Protein AF-A0A540LKH8-F1 (afdb_monomer_lite)

Foldseek 3Di:
DVVQVVDDDDDPPDPDPVPVVVPPPPPPPPPPPDPDPPPPDPDDDDDDDDDPVNLVVLCVVCCVPDPPDDSCRSVVVVVVVVVVVVVVVVVVVVVVVVPD

Structure (mmCIF, N/CA/C/O backbone):
data_AF-A0A540LKH8-F1
#
_entry.id   AF-A0A540LKH8-F1
#
loop_
_atom_site.group_PDB
_atom_site.id
_atom_site.type_symbol
_atom_site.label_atom_id
_atom_site.label_alt_id
_atom_site.label_comp_id
_atom_site.label_asym_id
_atom_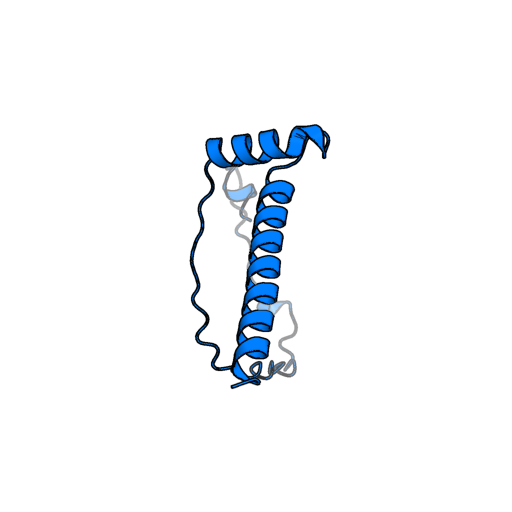site.label_entity_id
_atom_site.label_seq_id
_atom_site.pdbx_PDB_ins_code
_atom_site.Cartn_x
_atom_site.Cartn_y
_atom_site.Cartn_z
_atom_site.occupancy
_atom_site.B_iso_or_equiv
_atom_site.auth_seq_id
_atom_site.auth_comp_id
_at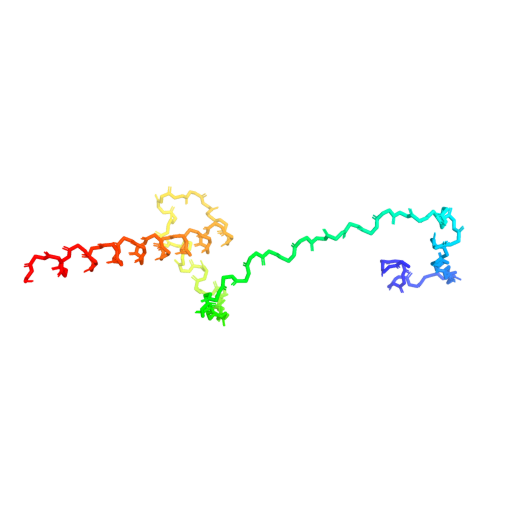om_site.auth_asym_id
_atom_site.auth_atom_id
_atom_site.pdbx_PDB_model_num
ATOM 1 N N . SER A 1 1 ? -8.649 14.277 -26.880 1.00 48.72 1 SER A N 1
ATOM 2 C CA . SER A 1 1 ? -8.192 14.527 -25.501 1.00 48.72 1 SER A CA 1
ATOM 3 C C . SER A 1 1 ? -9.031 13.681 -24.562 1.00 48.72 1 SER A C 1
ATOM 5 O O . SER A 1 1 ? -10.249 13.688 -24.695 1.00 48.72 1 SER A O 1
ATOM 7 N N . TRP A 1 2 ? -8.396 12.901 -23.688 1.00 42.34 2 TRP A N 1
ATOM 8 C CA . TRP A 1 2 ? -9.024 11.791 -22.956 1.00 42.34 2 TRP A CA 1
ATOM 9 C C . TRP A 1 2 ? -10.257 12.176 -22.124 1.00 42.34 2 TRP A C 1
ATOM 11 O O . TRP A 1 2 ? -11.202 11.400 -22.071 1.00 42.34 2 TRP A O 1
ATOM 21 N N . ALA A 1 3 ? -10.297 13.378 -21.542 1.00 49.22 3 ALA A N 1
ATOM 22 C CA . ALA A 1 3 ? -11.442 13.809 -20.736 1.00 49.22 3 ALA A CA 1
ATOM 23 C C . ALA A 1 3 ? -12.637 14.329 -21.566 1.00 49.22 3 ALA A C 1
ATOM 25 O O . ALA A 1 3 ? -13.777 14.158 -21.157 1.00 49.22 3 ALA A O 1
ATOM 26 N N . ALA A 1 4 ? -12.407 14.903 -22.751 1.00 52.03 4 ALA A N 1
ATOM 27 C CA . ALA A 1 4 ? -13.480 15.405 -23.621 1.00 52.03 4 ALA A CA 1
ATOM 28 C C . ALA A 1 4 ? -14.113 14.303 -24.496 1.00 52.03 4 ALA A C 1
ATOM 30 O O . ALA A 1 4 ? -15.272 14.401 -24.867 1.00 52.03 4 ALA A O 1
ATOM 31 N N . ILE A 1 5 ? -13.375 13.221 -24.785 1.00 55.75 5 ILE A N 1
ATOM 32 C CA . ILE A 1 5 ? -13.889 12.042 -25.516 1.00 55.75 5 ILE A CA 1
ATOM 33 C C . ILE A 1 5 ? -14.921 11.266 -24.676 1.00 55.75 5 ILE A C 1
ATOM 35 O O . ILE A 1 5 ? -15.794 10.605 -25.229 1.00 55.75 5 ILE A O 1
ATOM 39 N N . ALA A 1 6 ? -14.822 11.343 -23.346 1.00 57.69 6 ALA A N 1
ATOM 40 C CA . ALA A 1 6 ? -15.700 10.618 -22.428 1.00 57.69 6 ALA A CA 1
ATOM 41 C C . ALA A 1 6 ? -17.078 11.281 -22.247 1.00 57.69 6 ALA A C 1
ATOM 43 O O . ALA A 1 6 ? -18.056 10.592 -21.968 1.00 57.69 6 ALA A O 1
ATOM 44 N N . CYS A 1 7 ? -17.158 12.599 -22.427 1.00 63.91 7 CYS A N 1
ATOM 45 C CA . CYS A 1 7 ? -18.393 13.371 -22.344 1.00 63.91 7 CYS A CA 1
ATOM 46 C C . CYS A 1 7 ? -18.776 13.809 -23.757 1.00 63.91 7 CYS A C 1
ATOM 48 O O . CYS A 1 7 ? -18.533 14.948 -24.142 1.00 63.91 7 CYS A O 1
ATOM 50 N N . ALA A 1 8 ? -19.287 12.883 -24.564 1.00 57.41 8 ALA A N 1
ATOM 51 C CA . ALA A 1 8 ? -19.740 13.212 -25.906 1.00 57.41 8 ALA A CA 1
ATOM 52 C C . ALA A 1 8 ? -20.920 14.193 -25.838 1.00 57.41 8 ALA A C 1
ATOM 54 O O . ALA A 1 8 ? -22.038 13.790 -25.527 1.00 57.41 8 ALA A O 1
ATOM 55 N N . ASP A 1 9 ? -20.666 15.456 -26.170 1.00 60.81 9 ASP A N 1
ATOM 56 C CA . ASP A 1 9 ? -21.692 16.341 -26.702 1.00 60.81 9 ASP A CA 1
ATOM 57 C C . ASP A 1 9 ? -21.160 17.031 -27.967 1.00 60.81 9 ASP A C 1
ATOM 59 O O . ASP A 1 9 ? -20.217 17.822 -27.941 1.00 60.81 9 ASP A O 1
ATOM 63 N N . GLY A 1 10 ? -21.744 16.635 -29.095 1.00 59.03 10 GLY A N 1
ATOM 64 C CA . GLY A 1 10 ? -21.899 17.460 -30.290 1.00 59.03 10 GLY A CA 1
ATOM 65 C C . GLY A 1 10 ? -20.756 17.589 -31.293 1.00 59.03 10 GLY A C 1
ATOM 66 O O . GLY A 1 10 ? -21.056 17.558 -32.482 1.00 59.03 10 GLY A O 1
ATOM 67 N N . ASP A 1 11 ? -19.489 17.713 -30.895 1.00 61.53 11 ASP A N 1
ATOM 68 C CA . ASP A 1 11 ? -18.428 17.981 -31.881 1.00 61.53 11 ASP A CA 1
ATOM 69 C C . ASP A 1 11 ? -17.151 17.185 -31.596 1.00 61.53 11 ASP A C 1
ATOM 71 O O . ASP A 1 11 ? -16.408 17.423 -30.638 1.00 61.53 11 ASP A O 1
ATOM 75 N N . GLN A 1 12 ? -16.911 16.170 -32.428 1.00 61.59 12 GLN A N 1
ATOM 76 C CA . GLN A 1 12 ? -15.747 15.298 -32.331 1.00 61.59 12 GLN A CA 1
ATOM 77 C C . GLN A 1 12 ? -14.510 16.042 -32.846 1.00 61.59 12 GLN A C 1
ATOM 79 O O . GLN A 1 12 ? -14.029 15.790 -33.951 1.00 61.59 12 GLN A O 1
ATOM 84 N N . LEU A 1 13 ? -13.949 16.930 -32.025 1.00 63.28 13 LEU A N 1
ATOM 85 C CA . LEU A 1 13 ? -12.641 17.520 -32.291 1.00 63.28 13 LEU A CA 1
ATOM 86 C C . LEU A 1 13 ? -11.581 16.417 -32.214 1.00 63.28 13 LEU A C 1
ATOM 88 O O . LEU A 1 13 ? -11.144 15.995 -31.135 1.00 63.28 13 LEU A O 1
ATOM 92 N N . ARG A 1 14 ? -11.187 15.913 -33.386 1.00 64.44 14 ARG A N 1
ATOM 93 C CA . ARG A 1 14 ? -10.025 15.040 -33.539 1.00 64.44 14 ARG A CA 1
ATOM 94 C C . ARG A 1 14 ? -8.789 15.846 -33.137 1.00 64.44 14 ARG A C 1
ATOM 96 O O . ARG A 1 14 ? -8.507 16.849 -33.784 1.00 64.44 14 ARG A O 1
ATOM 103 N N . PRO A 1 15 ? -8.052 15.446 -32.086 1.00 66.75 15 PRO A N 1
ATOM 104 C CA . PRO A 1 15 ? -6.793 16.098 -31.779 1.00 66.75 15 PRO A CA 1
ATOM 105 C C . PRO A 1 15 ? -5.836 15.783 -32.921 1.00 66.75 15 PRO A C 1
ATOM 107 O O . PRO A 1 15 ? -5.538 14.615 -33.177 1.00 66.75 15 PRO A O 1
ATOM 110 N N . G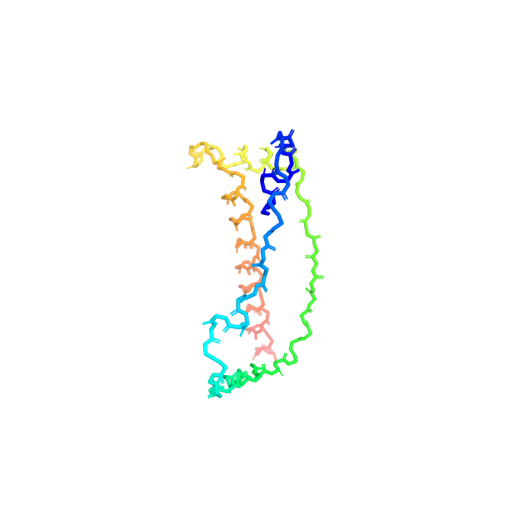LU A 1 16 ? -5.394 16.816 -33.619 1.00 68.44 16 GLU A N 1
ATOM 111 C CA . GLU A 1 16 ? -4.353 16.687 -34.620 1.00 68.44 16 GLU A CA 1
ATOM 112 C C . GLU A 1 16 ? -3.020 16.535 -33.887 1.00 68.44 16 GLU A C 1
ATOM 114 O O . GLU A 1 16 ? -2.538 17.443 -33.212 1.00 68.44 16 GLU A O 1
ATOM 119 N N . PHE A 1 17 ? -2.459 15.330 -33.945 1.00 63.22 17 PHE A N 1
ATOM 120 C CA . PHE A 1 17 ? -1.174 15.004 -33.331 1.00 63.22 17 PHE A CA 1
ATOM 121 C C . PHE A 1 17 ? -0.021 15.335 -34.287 1.00 63.22 17 PHE A C 1
ATOM 123 O O . PHE A 1 17 ? 0.886 14.529 -34.472 1.00 63.22 17 PHE A O 1
ATOM 130 N N . ASP A 1 18 ? -0.046 16.528 -34.885 1.00 68.31 18 ASP A N 1
ATOM 131 C CA . ASP A 1 18 ? 0.987 16.997 -35.817 1.00 68.31 18 ASP A CA 1
ATOM 132 C C . ASP A 1 18 ? 2.096 17.807 -35.120 1.00 68.31 18 ASP A C 1
ATOM 134 O O . ASP A 1 18 ? 2.683 18.763 -35.636 1.00 68.31 18 ASP A O 1
ATOM 138 N N . ALA A 1 19 ? 2.401 17.410 -33.882 1.00 65.56 19 ALA A N 1
ATOM 139 C CA . ALA A 1 19 ? 3.512 17.980 -33.134 1.00 65.56 19 ALA A CA 1
ATOM 140 C C . ALA A 1 19 ? 4.824 17.838 -33.927 1.00 65.56 19 ALA A C 1
ATOM 142 O O . ALA A 1 19 ? 5.626 18.764 -33.960 1.00 65.56 19 ALA A O 1
ATOM 143 N N . ALA A 1 20 ? 5.013 16.715 -34.624 1.00 66.00 20 ALA A N 1
ATOM 144 C CA . ALA A 1 20 ? 6.230 16.437 -35.381 1.00 66.00 20 ALA A CA 1
ATOM 145 C C . ALA A 1 20 ? 6.493 17.421 -36.541 1.00 66.00 20 ALA A C 1
ATOM 147 O O . ALA A 1 20 ? 7.658 17.666 -36.837 1.00 66.00 20 ALA A O 1
ATOM 148 N N . SER A 1 21 ? 5.453 17.988 -37.167 1.00 67.56 21 SER A N 1
ATOM 149 C CA . SER A 1 21 ? 5.569 19.018 -38.218 1.00 67.56 21 SER A CA 1
ATOM 150 C C . SER A 1 21 ? 5.758 20.428 -37.652 1.00 67.56 21 SER A C 1
ATOM 152 O O . SER A 1 21 ? 6.454 21.255 -38.236 1.00 67.56 21 SER A O 1
ATOM 154 N N . THR A 1 22 ? 5.159 20.710 -36.488 1.00 67.94 22 THR A N 1
ATOM 155 C CA . THR A 1 22 ? 5.232 22.038 -35.852 1.00 67.94 22 THR A CA 1
ATOM 156 C C . THR A 1 22 ? 6.572 22.270 -35.155 1.00 67.94 22 THR A C 1
ATOM 158 O O . THR A 1 22 ? 7.082 23.392 -35.125 1.00 67.94 22 THR A O 1
ATOM 161 N N . PHE A 1 23 ? 7.154 21.219 -34.574 1.00 67.62 23 PHE A N 1
ATOM 162 C CA . PHE A 1 23 ? 8.495 21.299 -34.018 1.00 67.62 23 PHE A CA 1
ATOM 163 C C . PHE A 1 23 ? 9.505 21.247 -35.164 1.00 67.62 23 PHE A C 1
ATOM 165 O O . PHE A 1 23 ? 9.433 20.327 -35.979 1.00 67.62 23 PHE A O 1
ATOM 172 N N . PRO A 1 24 ? 10.463 22.192 -35.243 1.00 68.56 24 PRO A N 1
ATOM 173 C CA . PRO A 1 24 ? 11.524 22.090 -36.227 1.00 68.56 24 PRO A CA 1
ATOM 174 C C . PRO A 1 24 ? 12.171 20.718 -36.069 1.00 68.56 24 PRO A C 1
ATOM 176 O O . PRO A 1 24 ? 12.631 20.368 -34.978 1.00 68.56 24 PRO A O 1
ATOM 179 N N . THR A 1 25 ? 12.195 19.941 -37.154 1.00 62.72 25 THR A N 1
ATOM 180 C CA . THR A 1 25 ? 12.977 18.707 -37.262 1.00 62.72 25 THR A CA 1
ATOM 181 C C . THR A 1 25 ? 14.456 19.093 -37.318 1.00 62.72 25 THR A C 1
ATOM 183 O O . THR A 1 25 ? 15.142 18.908 -38.315 1.00 62.72 25 THR A O 1
ATOM 186 N N . GLY A 1 26 ? 14.940 19.763 -36.276 1.00 63.66 26 GLY A N 1
ATOM 187 C CA . GLY A 1 26 ? 16.359 19.917 -36.056 1.00 63.66 26 GLY A CA 1
ATOM 188 C C . GLY A 1 26 ? 16.905 18.548 -35.693 1.00 63.66 26 GLY A C 1
ATOM 189 O O . GLY A 1 26 ? 16.249 17.804 -34.958 1.00 63.66 26 GLY A O 1
ATOM 190 N N . ASP A 1 27 ? 18.102 18.235 -36.181 1.00 66.31 27 ASP A N 1
ATOM 191 C CA . ASP A 1 27 ? 18.957 17.207 -35.595 1.00 66.31 27 ASP A CA 1
ATOM 192 C C . ASP A 1 27 ? 19.236 17.609 -34.141 1.00 66.31 27 ASP A C 1
ATOM 194 O O . ASP A 1 27 ? 20.266 18.195 -33.802 1.00 66.31 27 ASP A O 1
ATOM 198 N N . LEU A 1 28 ? 18.265 17.367 -33.258 1.00 68.50 28 LEU A N 1
ATOM 199 C CA . LEU A 1 28 ? 18.492 17.446 -31.833 1.00 68.50 28 LEU A CA 1
ATOM 200 C C . LEU A 1 28 ? 19.557 16.392 -31.558 1.00 68.50 28 LEU A C 1
ATOM 202 O O . LEU A 1 28 ? 19.364 15.234 -31.952 1.00 68.50 28 LEU A O 1
ATOM 206 N N . PRO A 1 29 ? 20.685 16.758 -30.925 1.00 68.81 29 PRO A N 1
ATOM 207 C CA . PRO A 1 29 ? 21.686 15.777 -30.572 1.00 68.81 29 PRO A CA 1
ATOM 208 C C . PRO A 1 29 ? 20.969 14.700 -29.773 1.00 68.81 29 PRO A C 1
ATOM 210 O O . PRO A 1 29 ? 20.366 14.983 -28.735 1.00 68.81 29 PRO A O 1
ATOM 213 N N . ARG A 1 30 ? 20.960 13.479 -30.317 1.00 65.38 30 ARG A N 1
ATOM 214 C CA . ARG A 1 30 ? 20.378 12.322 -29.651 1.00 65.38 30 ARG A CA 1
ATOM 215 C C . ARG A 1 30 ? 21.048 12.256 -28.292 1.00 65.38 30 ARG A C 1
ATOM 217 O O . ARG A 1 30 ? 22.229 11.927 -28.218 1.00 65.38 30 ARG A O 1
ATOM 224 N N . ILE A 1 31 ? 20.309 12.610 -27.242 1.00 71.00 31 ILE A N 1
ATOM 225 C CA . ILE A 1 31 ? 20.774 12.444 -25.873 1.00 71.00 31 ILE A CA 1
ATOM 226 C C . ILE A 1 31 ? 20.905 10.936 -25.707 1.00 71.00 31 ILE A C 1
ATOM 228 O O . ILE A 1 31 ? 19.920 10.215 -25.550 1.00 71.00 31 ILE A O 1
ATOM 232 N N . GLN A 1 32 ? 22.128 10.446 -25.879 1.00 68.38 32 GLN A N 1
ATOM 233 C CA . GLN A 1 32 ? 22.475 9.095 -25.510 1.00 68.38 32 GLN A CA 1
ATOM 234 C C . GLN A 1 32 ? 22.476 9.120 -23.992 1.00 68.38 32 GLN A C 1
ATOM 236 O O . GLN A 1 32 ? 23.386 9.653 -23.363 1.00 68.38 32 GLN A O 1
ATOM 241 N N . TYR A 1 33 ? 21.384 8.64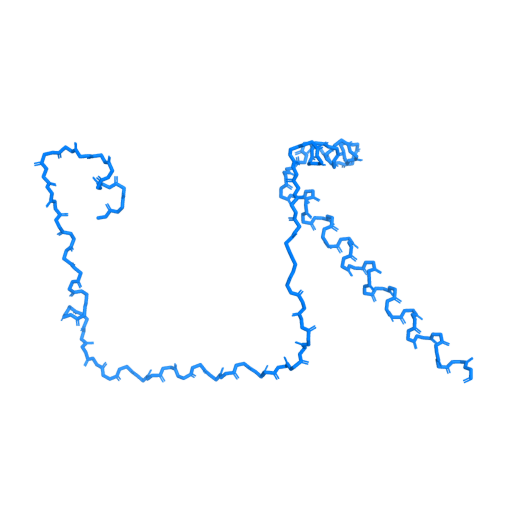3 -23.404 1.00 70.25 33 TYR A N 1
ATOM 242 C CA . TYR A 1 33 ? 21.435 8.227 -22.019 1.00 70.25 33 TYR A CA 1
ATOM 243 C C . TYR A 1 33 ? 22.459 7.098 -21.993 1.00 70.25 33 TYR A C 1
ATOM 245 O O . TYR A 1 33 ? 22.213 6.042 -22.574 1.00 70.25 33 TYR A O 1
ATOM 253 N N . GLU A 1 34 ? 23.633 7.368 -21.422 1.00 71.44 34 GLU A N 1
ATOM 254 C CA . GLU A 1 34 ? 24.561 6.314 -21.028 1.00 71.44 34 GLU A CA 1
ATOM 255 C C . GLU A 1 34 ? 23.732 5.267 -20.286 1.00 71.44 34 GLU A C 1
ATOM 257 O O . GLU A 1 34 ? 23.013 5.603 -19.335 1.00 71.44 34 GLU A O 1
ATOM 262 N N . ASP A 1 35 ? 23.762 4.024 -20.771 1.00 65.00 35 ASP A N 1
ATOM 263 C CA . ASP A 1 35 ? 23.128 2.917 -20.071 1.00 65.00 35 ASP A CA 1
ATOM 264 C C . ASP A 1 35 ? 23.695 2.936 -18.653 1.00 65.00 35 ASP A C 1
ATOM 266 O O . ASP A 1 35 ? 24.903 2.779 -18.450 1.00 65.00 35 ASP A O 1
ATOM 270 N N . ALA A 1 36 ? 22.827 3.189 -17.667 1.00 68.31 36 ALA A N 1
ATOM 271 C CA . ALA A 1 36 ? 23.225 3.141 -16.271 1.00 68.31 36 ALA A CA 1
ATOM 272 C C . ALA A 1 36 ? 23.985 1.826 -16.049 1.00 68.31 36 ALA A C 1
ATOM 274 O O . ALA A 1 36 ? 23.548 0.798 -16.584 1.00 68.31 36 ALA A O 1
ATOM 275 N N . PRO A 1 37 ? 25.111 1.835 -15.306 1.00 64.88 37 PRO A N 1
ATOM 276 C CA . PRO A 1 37 ? 25.922 0.644 -15.125 1.00 64.88 37 PRO A CA 1
ATOM 277 C C . PRO A 1 37 ? 24.999 -0.502 -14.732 1.00 64.88 37 PRO A C 1
ATOM 279 O O . PRO A 1 37 ? 24.286 -0.414 -13.726 1.00 64.88 37 PRO A O 1
ATOM 282 N N . LYS A 1 38 ? 24.960 -1.541 -15.578 1.00 58.97 38 LYS A N 1
ATOM 283 C CA . LYS A 1 38 ? 24.207 -2.767 -15.324 1.00 58.97 38 LYS A CA 1
ATOM 284 C C . LYS A 1 38 ? 24.858 -3.439 -14.131 1.00 58.97 38 LYS A C 1
ATOM 286 O O . LYS A 1 38 ? 25.712 -4.307 -14.264 1.00 58.97 38 LYS A O 1
ATOM 291 N N . TYR A 1 39 ? 24.486 -2.988 -12.944 1.00 58.94 39 TYR A N 1
ATOM 292 C CA . TYR A 1 39 ? 24.725 -3.734 -11.739 1.00 58.94 39 TYR A CA 1
ATOM 293 C C . TYR A 1 39 ? 23.919 -5.023 -11.913 1.00 58.94 39 TYR A C 1
ATOM 295 O O . TYR A 1 39 ? 22.687 -5.004 -11.935 1.00 58.94 39 TYR A O 1
ATOM 303 N N . GLU A 1 40 ? 24.604 -6.147 -12.102 1.00 58.34 40 GLU A N 1
ATOM 304 C CA . GLU A 1 40 ? 24.010 -7.473 -11.953 1.00 58.34 40 GLU A CA 1
ATOM 305 C C . GLU A 1 40 ? 23.652 -7.673 -10.471 1.00 58.34 40 GLU A C 1
ATOM 307 O O . GLU A 1 40 ? 24.174 -8.548 -9.789 1.00 58.34 40 GLU A O 1
ATOM 312 N N . SER A 1 41 ? 22.771 -6.835 -9.914 1.00 60.50 41 SER A N 1
ATOM 313 C CA . SER A 1 41 ? 22.003 -7.305 -8.779 1.00 60.50 41 SER A CA 1
ATOM 314 C C . SER A 1 41 ? 20.959 -8.246 -9.336 1.00 60.50 41 SER A C 1
ATOM 316 O O . SER A 1 41 ? 20.136 -7.888 -10.184 1.00 60.50 41 SER A O 1
ATOM 318 N N . VAL A 1 42 ? 20.968 -9.465 -8.823 1.00 66.88 42 VAL A N 1
ATOM 319 C CA . VAL A 1 42 ? 19.804 -10.334 -8.891 1.00 66.88 42 VAL A CA 1
ATOM 320 C C . VAL A 1 42 ? 18.740 -9.700 -7.988 1.00 66.88 42 VAL A C 1
ATOM 322 O O . VAL A 1 42 ? 18.558 -10.080 -6.833 1.00 66.88 42 VAL A O 1
ATOM 325 N N . SER A 1 43 ? 18.089 -8.645 -8.478 1.00 68.94 43 SER A N 1
ATOM 326 C CA . SER A 1 43 ? 16.993 -7.982 -7.783 1.00 68.94 43 SER A CA 1
ATOM 327 C C . SER A 1 43 ? 15.696 -8.709 -8.115 1.00 68.94 43 SER A C 1
ATOM 329 O O . SER A 1 43 ? 15.273 -8.813 -9.264 1.00 68.94 43 SER A O 1
ATOM 331 N N . ALA A 1 44 ? 15.056 -9.259 -7.087 1.00 83.12 44 ALA A N 1
ATOM 332 C CA . ALA A 1 44 ? 13.744 -9.865 -7.231 1.00 83.12 44 ALA A CA 1
ATOM 333 C C . ALA A 1 44 ? 12.667 -8.795 -7.028 1.00 83.12 44 ALA A C 1
ATOM 335 O O . ALA A 1 44 ? 12.567 -8.200 -5.954 1.00 83.12 44 ALA A O 1
ATOM 336 N N . THR A 1 45 ? 11.812 -8.581 -8.027 1.00 87.88 45 THR A N 1
ATOM 337 C CA . THR A 1 45 ? 10.605 -7.767 -7.857 1.00 87.88 45 THR A CA 1
ATOM 338 C C . THR A 1 45 ? 9.474 -8.637 -7.314 1.00 87.88 45 THR A C 1
ATOM 340 O O . THR A 1 45 ? 9.116 -9.654 -7.906 1.00 87.88 45 THR A O 1
ATOM 343 N N . LYS A 1 46 ? 8.882 -8.242 -6.181 1.00 90.31 46 LYS A N 1
ATOM 344 C CA . LYS A 1 46 ? 7.698 -8.897 -5.601 1.00 90.31 46 LYS A CA 1
ATOM 345 C C . LYS A 1 46 ? 6.614 -7.870 -5.294 1.00 90.31 46 LYS A C 1
ATOM 347 O O . LYS A 1 46 ? 6.911 -6.770 -4.837 1.00 90.31 46 LYS A O 1
ATOM 352 N N . ARG A 1 47 ? 5.348 -8.245 -5.515 1.00 94.50 47 ARG A N 1
ATOM 353 C CA . ARG A 1 47 ? 4.180 -7.410 -5.197 1.00 94.50 47 ARG A CA 1
ATOM 354 C C . ARG A 1 47 ? 3.623 -7.769 -3.822 1.00 94.50 47 ARG A C 1
ATOM 356 O O . ARG A 1 47 ? 3.208 -8.905 -3.610 1.00 94.50 47 ARG A O 1
ATOM 363 N N . PHE A 1 48 ? 3.546 -6.786 -2.931 1.00 93.38 48 PHE A N 1
ATOM 364 C CA . PHE A 1 48 ? 2.874 -6.904 -1.636 1.00 93.38 48 PHE A CA 1
ATOM 365 C C . PHE A 1 48 ? 1.523 -6.189 -1.696 1.00 93.38 48 PHE A C 1
ATOM 367 O O . PHE A 1 48 ? 1.458 -5.028 -2.091 1.00 93.38 48 PHE A O 1
ATOM 374 N N . VAL A 1 49 ? 0.445 -6.885 -1.331 1.00 95.44 49 VAL A N 1
ATOM 375 C CA . VAL A 1 49 ? -0.922 -6.343 -1.363 1.00 95.44 49 VAL A CA 1
ATOM 376 C C . VAL A 1 49 ? -1.435 -6.181 0.065 1.00 95.44 49 VAL A C 1
ATOM 378 O O . VAL A 1 49 ? -1.475 -7.146 0.835 1.00 95.44 49 VAL A O 1
ATOM 381 N N . PHE A 1 50 ? -1.842 -4.959 0.401 1.00 95.94 50 PHE A N 1
ATOM 382 C CA . PHE A 1 50 ? -2.454 -4.603 1.678 1.00 95.94 50 PHE A CA 1
ATOM 383 C C . PHE A 1 50 ? -3.928 -4.289 1.435 1.00 95.94 50 PHE A C 1
ATOM 385 O O . PHE A 1 50 ? -4.257 -3.362 0.700 1.00 95.94 50 PHE A O 1
ATOM 392 N N . ASP A 1 51 ? -4.810 -5.088 2.023 1.00 96.88 51 ASP A N 1
ATOM 393 C CA . ASP A 1 51 ? -6.250 -4.851 2.000 1.00 96.88 51 ASP A CA 1
ATOM 394 C C . ASP A 1 51 ? -6.646 -3.786 3.038 1.00 96.88 51 ASP A C 1
ATOM 396 O O . ASP A 1 51 ? -5.862 -3.375 3.903 1.00 96.88 51 ASP A O 1
ATOM 400 N N . ALA A 1 52 ? -7.893 -3.320 2.946 1.00 96.50 52 ALA A N 1
ATOM 401 C CA . ALA A 1 52 ? -8.416 -2.293 3.840 1.00 96.50 52 ALA A CA 1
ATOM 402 C C . ALA A 1 52 ? -8.347 -2.712 5.321 1.00 96.50 52 ALA A C 1
ATOM 404 O O . ALA A 1 52 ? -8.071 -1.872 6.177 1.00 96.50 52 ALA A O 1
ATOM 405 N N . SER A 1 53 ? -8.543 -4.001 5.625 1.00 97.44 53 SER A N 1
ATOM 406 C CA . SER A 1 53 ? -8.479 -4.531 6.991 1.00 97.44 53 SER A CA 1
ATOM 407 C C . SER A 1 53 ? -7.058 -4.486 7.562 1.00 97.44 53 SER A C 1
ATOM 409 O O . SER A 1 53 ? -6.881 -4.017 8.688 1.00 97.44 53 SER A O 1
ATOM 411 N N . LYS A 1 54 ? -6.024 -4.866 6.796 1.00 96.88 54 LYS A N 1
ATOM 412 C CA . LYS A 1 54 ? -4.620 -4.736 7.229 1.00 96.88 54 LYS A CA 1
ATOM 413 C C . LYS A 1 54 ? -4.216 -3.281 7.412 1.00 96.88 54 LYS A C 1
ATOM 415 O O . LYS A 1 54 ? -3.531 -2.963 8.380 1.00 96.88 54 LYS A O 1
ATOM 420 N N . ILE A 1 55 ? -4.654 -2.384 6.529 1.00 97.25 55 ILE A N 1
ATOM 421 C CA . ILE A 1 55 ? -4.379 -0.947 6.669 1.00 97.25 55 ILE A CA 1
ATOM 422 C C . ILE A 1 55 ? -5.058 -0.392 7.928 1.00 97.25 55 ILE A C 1
ATOM 424 O O . ILE A 1 55 ? -4.431 0.354 8.678 1.00 97.25 55 ILE A O 1
ATOM 428 N N . ALA A 1 56 ? -6.311 -0.768 8.200 1.00 96.81 56 ALA A N 1
ATOM 429 C CA . ALA A 1 56 ? -7.016 -0.363 9.415 1.00 96.81 56 ALA A CA 1
ATOM 430 C C . ALA A 1 56 ? -6.310 -0.871 10.682 1.00 96.81 56 ALA A C 1
ATOM 432 O O . ALA A 1 56 ? -6.120 -0.101 11.624 1.00 96.81 56 ALA A O 1
ATOM 433 N N . ALA A 1 57 ? -5.845 -2.124 10.677 1.00 97.06 57 ALA A N 1
ATOM 434 C CA . ALA A 1 57 ? -5.056 -2.685 11.769 1.00 97.06 57 ALA A CA 1
ATOM 435 C C . ALA A 1 57 ? -3.747 -1.907 11.986 1.00 97.06 57 ALA A C 1
ATOM 437 O O . ALA A 1 57 ? -3.447 -1.519 13.114 1.00 97.06 57 ALA A O 1
ATOM 438 N N . LEU A 1 58 ? -3.008 -1.597 10.913 1.00 95.62 58 LEU A N 1
ATOM 439 C CA . LEU A 1 58 ? -1.788 -0.785 10.995 1.00 95.62 58 LEU A CA 1
ATOM 440 C C . LEU A 1 58 ? -2.065 0.593 11.602 1.00 95.62 58 LEU A C 1
ATOM 442 O O . LEU A 1 58 ? -1.337 1.027 12.491 1.00 95.62 58 LEU A O 1
ATOM 446 N N . LYS A 1 59 ? -3.138 1.265 11.171 1.00 96.25 59 LYS A N 1
ATOM 447 C CA . LYS A 1 59 ? -3.543 2.563 11.726 1.00 96.25 59 LYS A CA 1
ATOM 448 C C . LYS A 1 59 ? -3.887 2.466 13.210 1.00 96.25 59 LYS A C 1
ATOM 450 O O . LYS A 1 59 ? -3.440 3.312 13.979 1.00 96.25 59 LYS A O 1
ATOM 455 N N . ALA A 1 60 ? -4.623 1.434 13.623 1.00 95.81 60 ALA A N 1
ATOM 456 C CA . ALA A 1 60 ? -4.967 1.211 15.026 1.00 95.81 60 ALA A CA 1
ATOM 457 C C . ALA A 1 60 ? -3.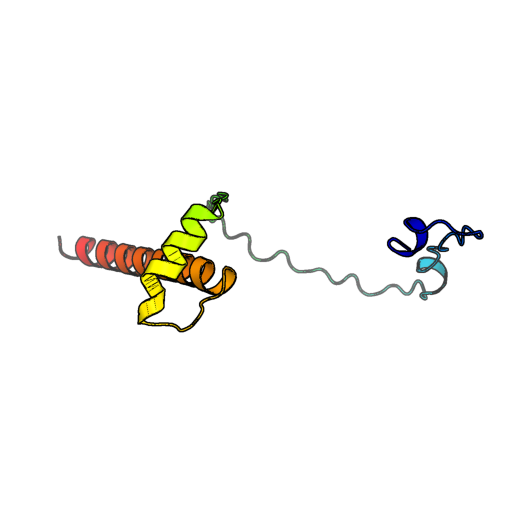717 1.015 15.900 1.00 95.81 60 ALA A C 1
ATOM 459 O O . ALA A 1 60 ? -3.627 1.593 16.982 1.00 95.81 60 ALA A O 1
ATOM 460 N N . MET A 1 61 ? -2.710 0.285 15.405 1.00 95.25 61 MET A N 1
ATOM 461 C CA . MET A 1 61 ? -1.448 0.073 16.125 1.00 95.25 61 MET A CA 1
ATOM 462 C C . MET A 1 61 ? -0.700 1.376 16.422 1.00 95.25 61 MET A C 1
ATOM 464 O O . MET A 1 61 ? -0.031 1.468 17.448 1.00 95.25 61 MET A O 1
ATOM 468 N N . VAL A 1 62 ? -0.788 2.378 15.545 1.00 95.38 62 VAL A N 1
ATOM 469 C CA . VAL A 1 62 ? -0.052 3.646 15.695 1.00 95.38 62 VAL A CA 1
ATOM 470 C C . VAL A 1 62 ? -0.923 4.813 16.162 1.00 95.38 62 VAL A C 1
ATOM 472 O O . VAL A 1 62 ? -0.385 5.887 16.419 1.00 95.38 62 VAL A O 1
ATOM 475 N N . ALA A 1 63 ? -2.233 4.614 16.337 1.00 93.00 63 ALA A N 1
ATOM 476 C CA . ALA A 1 63 ? -3.185 5.666 16.708 1.00 93.00 63 ALA A CA 1
ATOM 477 C C . ALA A 1 63 ? -2.856 6.360 18.043 1.00 93.00 63 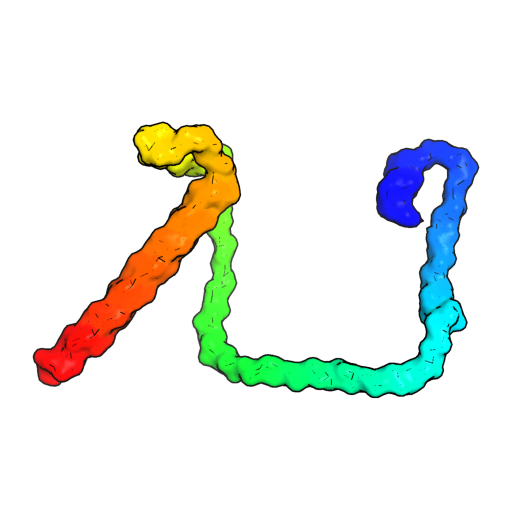ALA A C 1
ATOM 479 O O . ALA A 1 63 ? -3.234 7.508 18.251 1.00 93.00 63 ALA A O 1
ATOM 480 N N . HIS A 1 64 ? -2.125 5.680 18.933 1.00 92.69 64 HIS A N 1
ATOM 481 C CA . HIS A 1 64 ? -1.653 6.243 20.201 1.00 92.69 64 HIS A CA 1
ATOM 482 C C . HIS A 1 64 ? -0.405 7.135 20.059 1.00 92.69 64 HIS A C 1
ATOM 484 O O . HIS A 1 64 ? -0.094 7.891 20.972 1.00 92.69 64 HIS A O 1
ATOM 490 N N . LYS A 1 65 ? 0.328 7.037 18.941 1.00 93.94 65 LYS A N 1
ATOM 491 C CA . LYS A 1 65 ? 1.555 7.813 18.670 1.00 93.94 65 LYS A CA 1
ATOM 492 C C . LYS A 1 65 ? 1.338 8.918 17.649 1.00 93.94 65 LYS A C 1
ATOM 494 O O . LYS A 1 65 ? 1.967 9.964 17.741 1.00 93.94 65 LYS A O 1
ATOM 499 N N . VAL A 1 66 ? 0.490 8.663 16.658 1.00 93.38 66 VAL A N 1
ATOM 500 C CA . VAL A 1 66 ? 0.231 9.570 15.542 1.00 93.38 66 VAL A CA 1
ATOM 501 C C . VAL A 1 66 ? -1.267 9.798 15.456 1.00 93.38 66 VAL A C 1
ATOM 503 O O . VAL A 1 66 ? -2.049 8.853 15.336 1.00 93.38 66 VAL A O 1
ATOM 506 N N . HIS A 1 67 ? -1.674 11.062 15.511 1.00 93.19 67 HIS A N 1
ATOM 507 C CA . HIS A 1 67 ? -3.073 11.428 15.356 1.00 93.19 67 HIS A CA 1
ATOM 508 C C . HIS A 1 67 ? -3.500 11.259 13.892 1.00 93.19 67 HIS A C 1
ATOM 510 O O . HIS A 1 67 ? -2.925 11.884 13.009 1.00 93.19 67 HIS A O 1
ATOM 516 N N . LYS A 1 68 ? -4.533 10.440 13.645 1.00 92.25 68 LYS A N 1
ATOM 517 C CA . LYS A 1 68 ? -5.158 10.228 12.320 1.00 92.25 68 LYS A CA 1
ATOM 518 C C . LYS A 1 68 ? -4.160 9.910 11.185 1.00 92.25 68 LYS A C 1
ATOM 520 O O . LYS A 1 68 ? -4.092 10.641 10.200 1.00 92.25 68 LYS A O 1
ATOM 525 N N . PRO A 1 69 ? -3.438 8.785 11.270 1.00 93.19 69 PRO A N 1
ATOM 526 C CA . PRO A 1 69 ? -2.475 8.392 10.247 1.00 93.19 69 PRO A CA 1
ATOM 527 C C . PRO A 1 69 ? -3.153 8.060 8.904 1.00 93.19 69 PRO A C 1
ATOM 529 O O . PRO A 1 69 ? -4.203 7.398 8.836 1.00 93.19 69 PRO A O 1
ATOM 532 N N . THR A 1 70 ? -2.527 8.481 7.809 1.00 96.00 70 THR A N 1
ATOM 533 C CA . THR A 1 70 ? -2.958 8.177 6.440 1.00 96.00 70 THR A CA 1
ATOM 534 C C . THR A 1 70 ? -2.544 6.762 6.018 1.00 96.00 70 THR A C 1
ATOM 536 O O . THR A 1 70 ? -1.753 6.093 6.679 1.00 96.00 70 THR A O 1
ATOM 539 N N . CYS A 1 71 ? -3.131 6.248 4.930 1.00 94.69 71 CYS A N 1
ATOM 540 C CA . CYS A 1 71 ? -2.786 4.919 4.402 1.00 94.69 71 CYS A CA 1
ATOM 541 C C . CYS A 1 71 ? -1.331 4.866 3.902 1.00 94.69 71 CYS A C 1
ATOM 543 O O . CYS A 1 71 ? -0.597 3.923 4.192 1.00 94.69 71 CYS A O 1
ATOM 545 N N . THR A 1 72 ? -0.910 5.901 3.178 1.00 95.69 72 THR A N 1
ATOM 546 C CA . THR A 1 72 ? 0.436 6.006 2.613 1.00 95.69 72 THR A CA 1
ATOM 547 C C . THR A 1 72 ? 1.490 6.069 3.708 1.00 95.69 72 THR A C 1
ATOM 549 O O . THR A 1 72 ? 2.474 5.342 3.627 1.00 95.69 72 THR A O 1
ATOM 552 N N . GLU A 1 73 ? 1.266 6.849 4.767 1.00 95.19 73 GLU A N 1
ATOM 553 C CA . GLU A 1 73 ? 2.192 6.933 5.902 1.00 95.19 73 GLU A CA 1
ATOM 554 C C . GLU A 1 73 ? 2.410 5.575 6.569 1.00 95.19 73 GLU A C 1
ATOM 556 O O . GLU A 1 73 ? 3.557 5.171 6.753 1.00 95.19 73 GLU A O 1
ATOM 561 N N . VAL A 1 74 ? 1.340 4.836 6.894 1.00 96.50 74 VAL A N 1
ATOM 562 C CA . VAL A 1 74 ? 1.488 3.547 7.592 1.00 96.50 74 VAL A CA 1
ATOM 563 C C . VAL A 1 74 ? 2.162 2.483 6.727 1.00 96.50 74 VAL A C 1
ATOM 565 O O . VAL A 1 74 ? 2.973 1.712 7.238 1.00 96.50 74 VAL A O 1
ATOM 568 N N . VAL A 1 75 ? 1.874 2.450 5.422 1.00 96.62 75 VAL A N 1
ATOM 569 C CA . VAL A 1 75 ? 2.494 1.491 4.493 1.00 96.62 75 VAL A CA 1
ATOM 570 C C . VAL A 1 75 ? 3.964 1.833 4.272 1.00 96.62 75 VAL A C 1
ATOM 572 O O . VAL A 1 75 ? 4.820 0.954 4.359 1.00 96.62 75 VAL A O 1
ATOM 575 N N . ASN A 1 76 ? 4.279 3.107 4.041 1.00 96.31 76 ASN A N 1
ATOM 576 C CA . ASN A 1 76 ? 5.648 3.534 3.781 1.00 96.31 76 ASN A CA 1
ATOM 577 C C . ASN A 1 76 ? 6.524 3.358 5.030 1.00 96.31 76 ASN A C 1
ATOM 579 O O . ASN A 1 76 ? 7.622 2.812 4.950 1.00 96.31 76 ASN A O 1
ATOM 583 N N . ALA A 1 77 ? 6.005 3.720 6.208 1.00 95.69 77 ALA A N 1
ATOM 584 C CA . ALA A 1 77 ? 6.686 3.495 7.480 1.00 95.69 77 ALA A CA 1
ATOM 585 C C . ALA A 1 77 ? 6.972 2.006 7.729 1.00 95.69 77 ALA A C 1
ATOM 587 O O . ALA A 1 77 ? 8.055 1.661 8.202 1.00 95.69 77 ALA A O 1
ATOM 588 N N . LEU A 1 78 ? 6.034 1.113 7.390 1.00 95.81 78 LEU A N 1
ATOM 589 C CA . LEU A 1 78 ? 6.243 -0.330 7.496 1.00 95.81 78 LEU A CA 1
ATOM 590 C C . LEU A 1 78 ? 7.369 -0.809 6.570 1.00 95.81 78 LEU A C 1
ATOM 592 O O . LEU A 1 78 ? 8.255 -1.531 7.025 1.00 95.81 78 LEU A O 1
ATOM 596 N N . ILE A 1 79 ? 7.362 -0.385 5.302 1.00 95.81 79 ILE A N 1
ATOM 597 C CA . ILE A 1 79 ? 8.399 -0.747 4.324 1.00 95.81 79 ILE A CA 1
ATOM 598 C C . ILE A 1 79 ? 9.771 -0.278 4.809 1.00 95.81 79 ILE A C 1
ATOM 600 O O . ILE A 1 79 ? 10.703 -1.081 4.860 1.00 95.81 79 ILE A O 1
ATOM 604 N N . PHE A 1 80 ? 9.889 0.983 5.235 1.00 96.00 80 PHE A N 1
ATOM 605 C CA . PHE A 1 80 ? 11.147 1.518 5.754 1.00 96.00 80 PHE A CA 1
ATOM 606 C C . PHE A 1 80 ? 11.613 0.787 7.005 1.00 96.00 80 PHE A C 1
ATOM 608 O O . PHE A 1 80 ? 12.787 0.434 7.097 1.00 96.00 80 PHE A O 1
ATOM 615 N N . LYS A 1 81 ? 10.708 0.500 7.944 1.00 95.38 81 LYS A N 1
ATOM 616 C CA . LYS A 1 81 ? 11.036 -0.275 9.142 1.00 95.38 81 LYS A CA 1
ATOM 617 C C . LYS A 1 81 ? 11.618 -1.638 8.766 1.00 95.38 81 LYS A C 1
ATOM 619 O O . LYS A 1 81 ? 12.678 -1.994 9.269 1.00 95.38 81 LYS A O 1
ATOM 624 N N . CYS A 1 82 ? 10.959 -2.377 7.874 1.00 94.12 82 CYS A N 1
ATOM 625 C CA . CYS A 1 82 ? 11.437 -3.679 7.412 1.00 94.12 82 CYS A CA 1
ATOM 626 C C . CYS A 1 82 ? 12.794 -3.572 6.708 1.00 94.12 82 CYS A C 1
ATOM 628 O O . CYS A 1 82 ? 13.702 -4.327 7.045 1.00 94.12 82 CYS A O 1
ATOM 630 N N . ALA A 1 83 ? 12.955 -2.616 5.791 1.00 93.38 83 ALA A N 1
ATOM 631 C CA . ALA A 1 83 ? 14.205 -2.413 5.067 1.00 93.38 83 ALA A CA 1
ATOM 632 C C . ALA A 1 83 ? 15.364 -2.109 6.026 1.00 93.38 83 ALA A C 1
ATOM 634 O O . ALA A 1 83 ? 16.396 -2.773 5.976 1.00 93.38 83 ALA A O 1
ATOM 635 N N . ILE A 1 84 ? 15.170 -1.171 6.957 1.00 95.31 84 ILE A N 1
ATOM 636 C CA . ILE A 1 84 ? 16.176 -0.802 7.957 1.00 95.31 84 ILE A CA 1
ATOM 637 C C . ILE A 1 84 ? 16.506 -1.998 8.856 1.00 95.31 84 ILE A C 1
ATOM 639 O O . ILE A 1 84 ? 17.680 -2.293 9.062 1.00 95.31 84 ILE A O 1
ATOM 643 N N . SER A 1 85 ? 15.504 -2.723 9.362 1.00 95.06 85 SER A N 1
ATOM 644 C CA . SER A 1 85 ? 15.735 -3.914 10.190 1.00 95.06 85 SER A CA 1
ATOM 645 C C . SER A 1 85 ? 16.531 -4.993 9.451 1.00 95.06 85 SER A C 1
ATOM 647 O O . SER A 1 85 ? 17.446 -5.573 10.033 1.00 95.06 85 SER A O 1
ATOM 649 N N . THR A 1 86 ? 16.233 -5.244 8.174 1.00 92.38 86 THR A N 1
ATOM 650 C CA . THR A 1 86 ? 16.984 -6.202 7.353 1.00 92.38 86 THR A CA 1
ATOM 651 C C . THR A 1 86 ? 18.416 -5.738 7.104 1.00 92.38 86 THR A C 1
ATOM 653 O O . THR A 1 86 ? 19.331 -6.543 7.251 1.00 92.38 86 THR A O 1
ATOM 656 N N . LEU A 1 87 ? 18.629 -4.458 6.789 1.00 90.12 87 LEU A N 1
ATOM 657 C CA . LEU A 1 87 ? 19.966 -3.893 6.572 1.00 90.12 87 LEU A CA 1
ATOM 658 C C . LEU A 1 87 ? 20.834 -3.944 7.836 1.00 90.12 87 LEU A C 1
ATOM 660 O O . LEU A 1 87 ? 22.035 -4.203 7.764 1.00 90.12 87 LEU A O 1
ATOM 664 N N . ILE A 1 88 ? 20.236 -3.696 9.004 1.00 88.62 88 ILE A N 1
ATOM 665 C CA . ILE A 1 88 ? 20.935 -3.823 10.288 1.00 88.62 88 ILE A CA 1
ATOM 666 C C . ILE A 1 88 ? 21.306 -5.287 10.527 1.00 88.62 88 ILE A C 1
ATOM 668 O O . ILE A 1 88 ? 22.460 -5.568 10.844 1.00 88.62 88 ILE A O 1
ATOM 672 N N . LYS A 1 89 ? 20.365 -6.217 10.316 1.00 86.75 89 LYS A N 1
ATOM 673 C CA . LYS A 1 89 ? 20.612 -7.654 10.481 1.00 86.75 89 LYS A CA 1
ATOM 674 C C . LYS A 1 89 ? 21.732 -8.160 9.567 1.00 86.75 89 LYS A C 1
ATOM 676 O O . LYS A 1 89 ? 22.626 -8.859 10.030 1.00 86.75 89 LYS A O 1
ATOM 681 N N . SER A 1 90 ? 21.733 -7.784 8.289 1.00 80.75 90 SER A N 1
ATOM 682 C CA . SER A 1 90 ? 22.788 -8.225 7.370 1.00 80.75 90 SER A CA 1
ATOM 683 C C . SER A 1 90 ? 24.167 -7.721 7.798 1.00 80.75 90 SER A C 1
ATOM 685 O O . SER A 1 90 ? 25.155 -8.428 7.638 1.00 80.75 90 SER A O 1
ATOM 687 N N . ARG A 1 91 ? 24.246 -6.517 8.383 1.00 75.38 91 ARG A N 1
ATOM 688 C CA . ARG A 1 91 ? 25.506 -5.972 8.903 1.00 75.38 91 ARG A CA 1
ATOM 689 C C . ARG A 1 91 ? 26.007 -6.742 10.124 1.00 75.38 91 ARG A C 1
ATOM 691 O O . ARG A 1 91 ? 27.210 -6.970 10.238 1.00 75.38 91 ARG A O 1
ATOM 698 N N . THR A 1 92 ? 25.113 -7.134 11.030 1.00 71.00 92 THR A N 1
ATOM 699 C CA . THR A 1 92 ? 25.501 -7.934 12.199 1.00 71.00 92 THR A CA 1
ATOM 700 C C . THR A 1 92 ? 25.955 -9.330 11.793 1.00 71.00 92 THR A C 1
ATOM 702 O O . THR A 1 92 ? 26.970 -9.788 12.304 1.00 71.00 92 THR A O 1
ATOM 705 N N . ASP A 1 93 ? 25.297 -9.948 10.808 1.00 62.09 93 ASP A N 1
ATOM 706 C CA . ASP A 1 93 ? 25.704 -11.258 10.285 1.00 62.09 93 ASP A CA 1
ATOM 707 C C . ASP A 1 93 ? 27.124 -11.197 9.680 1.00 62.09 93 ASP A C 1
ATOM 709 O O . ASP A 1 93 ? 27.950 -12.065 9.952 1.00 62.09 93 ASP A O 1
ATOM 713 N N . THR A 1 94 ? 27.475 -10.121 8.959 1.00 59.53 94 THR A N 1
ATOM 714 C CA . THR A 1 94 ? 28.842 -9.934 8.424 1.00 59.53 94 THR A CA 1
ATOM 715 C C . THR A 1 94 ? 29.910 -9.639 9.482 1.00 59.53 94 THR A C 1
ATOM 717 O O . THR A 1 94 ? 31.086 -9.901 9.246 1.00 59.53 94 THR A O 1
ATOM 720 N N . ALA A 1 95 ? 29.536 -9.093 10.643 1.00 57.56 95 ALA A N 1
ATOM 721 C CA . ALA A 1 95 ? 30.484 -8.797 11.719 1.00 57.56 95 ALA A CA 1
ATOM 722 C C . ALA A 1 95 ? 30.831 -10.046 12.548 1.00 57.56 95 ALA A C 1
ATOM 724 O O . ALA A 1 95 ? 31.942 -10.153 13.061 1.00 57.56 95 ALA A O 1
ATOM 725 N N . THR A 1 96 ? 29.905 -11.002 12.660 1.00 50.78 96 THR A N 1
ATOM 726 C CA . THR A 1 96 ? 30.110 -12.239 13.427 1.00 50.78 96 THR A CA 1
ATOM 727 C C . THR A 1 96 ? 30.958 -13.270 12.674 1.00 50.78 96 THR A C 1
ATOM 729 O O . THR A 1 96 ? 31.681 -14.028 13.312 1.00 50.78 96 THR A O 1
ATOM 732 N N . THR A 1 97 ? 30.966 -13.272 11.337 1.00 47.78 97 THR A N 1
ATOM 733 C CA . THR A 1 97 ? 31.796 -14.201 10.540 1.00 47.78 97 THR A CA 1
ATOM 734 C C . THR A 1 97 ? 33.297 -13.863 10.542 1.00 47.78 97 THR A C 1
ATOM 736 O O . THR A 1 97 ? 34.107 -14.722 10.223 1.00 47.78 97 THR A O 1
ATOM 739 N N . THR A 1 98 ? 33.702 -12.655 10.947 1.00 45.84 98 THR A N 1
ATOM 740 C CA . THR A 1 98 ? 35.124 -12.240 10.949 1.00 45.84 98 THR A CA 1
ATOM 741 C C . THR A 1 98 ? 35.870 -12.601 12.249 1.00 45.84 98 THR A C 1
ATOM 743 O O . THR A 1 98 ? 37.066 -12.349 12.352 1.00 45.84 98 THR A O 1
ATOM 746 N N . ILE A 1 99 ? 35.204 -13.188 13.255 1.00 49.28 99 ILE A N 1
ATOM 747 C CA . ILE A 1 99 ? 35.817 -13.548 14.556 1.00 49.28 99 ILE A CA 1
ATOM 748 C C . ILE A 1 99 ? 35.753 -15.072 14.796 1.00 49.28 99 ILE A C 1
ATOM 750 O O . ILE A 1 99 ? 35.413 -15.540 15.880 1.00 49.28 99 ILE A O 1
ATOM 754 N N . SER A 1 100 ? 36.041 -15.891 13.785 1.00 40.22 100 SER A N 1
ATOM 755 C CA . SER A 1 100 ? 36.233 -17.345 13.946 1.00 40.22 100 SER A CA 1
ATOM 756 C C . SER A 1 100 ? 37.387 -17.842 13.096 1.00 40.22 100 SER A C 1
ATOM 758 O O . SER A 1 100 ? 37.469 -17.406 11.928 1.00 40.22 100 SER A O 1
#

InterPro domains:
  IPR023213 Chloramphenicol acetyltransferase-like domain superfamily [G3DSA:3.30.559.10] (29-100)

Organism: Malus baccata (NCBI:txid106549)

Sequence (100 aa):
SWAAIACADGDQLRPEFDAASTFPTGDLPRIQYEDAPKYESVSATKRFVFDASKIAALKAMVAHKVHKPTCTEVVNALIFKCAISTLIKSRTDTATTTIS

Radius of gyration: 25.68 Å; chains: 1; bounding box: 58×39×58 Å

pLDDT: mean 76.9, std 17.21, range [40.22, 97.44]

Secondary structure (DSSP, 8-state):
-HHHHHS--S--------HHHHS-------------------PPP------HHHHHHHHHHHTTTSSS--HHHHHHHHHHHHHHHHHHHHHHHHHHTT--